Protein AF-A0A968XC98-F1 (afdb_monomer_lite)

Sequence (88 aa):
MSESTVVEDYRDKLKEYQEIGIKEYWVVDPVPFGAAKYIGTAKLPTVSVYHLIEDEYQVSLYQDEQLILSPTFPNLNLTANQVLKAGK

pLDDT: mean 70.49, std 13.78, range [40.84, 88.88]

Foldseek 3Di:
DDPPCPVVVVVVVVVVCLVVPVQKDKDWQLAQPDCCVPPVDRPAGWIWMWGQDPSDTDIDIFGDQRFDCDPVCNVRRDHSVNVSVVVD

Radius of gyration: 15.24 Å; chains: 1; bounding box: 35×42×33 Å

Secondary structure (DSSP, 8-state):
--TTSHHHHHHHHHHHHHHHT-SEEEEEE-S--STHHHHSS----EEEEEEEETTEEEEEEEETTPBP--SS-TT---BHHHHHHHT-

Struc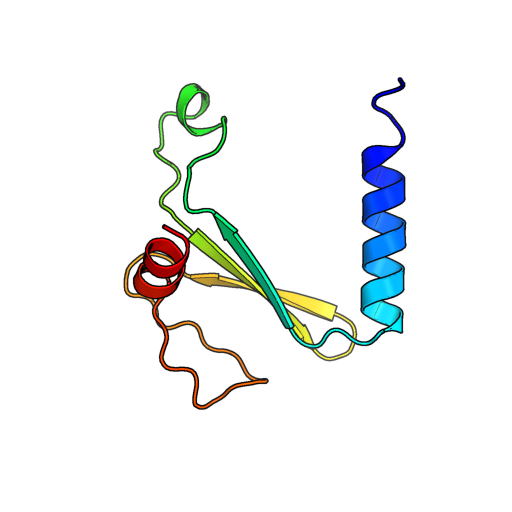ture (mmCIF, N/CA/C/O backbone):
data_AF-A0A968XC98-F1
#
_entry.id   AF-A0A968XC98-F1
#
loop_
_atom_site.group_PDB
_atom_site.id
_atom_site.type_symbol
_atom_site.label_atom_id
_atom_site.label_alt_id
_atom_site.label_comp_id
_atom_site.label_asym_id
_atom_site.label_entity_id
_atom_site.label_seq_id
_atom_site.pdbx_PDB_ins_code
_atom_site.Cartn_x
_atom_site.Cartn_y
_atom_site.Cartn_z
_atom_site.occupancy
_atom_site.B_iso_or_equiv
_atom_site.auth_seq_id
_atom_site.auth_comp_id
_atom_site.auth_asym_id
_atom_site.auth_atom_id
_atom_site.pdbx_PDB_model_num
ATOM 1 N N . MET A 1 1 ? -1.101 27.763 -14.226 1.00 43.41 1 MET A N 1
ATOM 2 C C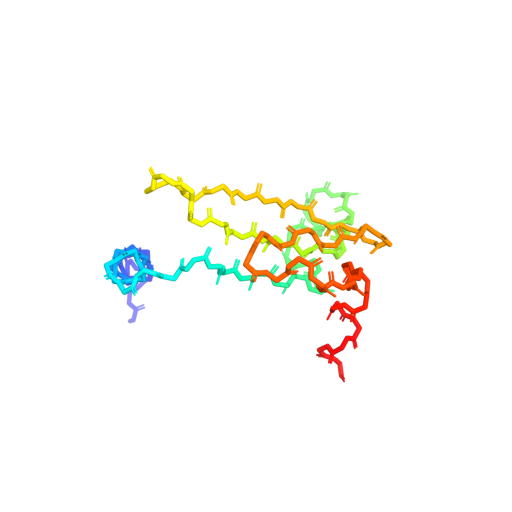A . MET A 1 1 ? -1.483 26.525 -13.518 1.00 43.41 1 MET A CA 1
ATOM 3 C C . MET A 1 1 ? -0.314 26.207 -12.603 1.00 43.41 1 MET A C 1
ATOM 5 O O . MET A 1 1 ? 0.696 25.729 -13.093 1.00 43.41 1 MET A O 1
ATOM 9 N N . SER A 1 2 ? -0.365 26.671 -11.353 1.00 40.84 2 SER A N 1
ATOM 10 C CA . SER A 1 2 ? 0.784 26.657 -10.439 1.00 40.84 2 SER A CA 1
ATOM 11 C C . SER A 1 2 ? 1.024 25.263 -9.864 1.00 40.84 2 SER A C 1
ATOM 13 O O . SER A 1 2 ? 0.102 24.638 -9.353 1.00 40.84 2 SER A O 1
ATOM 15 N N . GLU A 1 3 ? 2.281 24.825 -9.894 1.00 50.44 3 GLU A N 1
ATOM 16 C CA . GLU A 1 3 ? 2.793 23.550 -9.363 1.00 50.44 3 GLU A CA 1
ATOM 17 C C . GLU A 1 3 ? 2.679 23.408 -7.826 1.00 50.44 3 GLU A C 1
ATOM 19 O O . GLU A 1 3 ? 3.045 22.379 -7.269 1.00 50.44 3 GLU A O 1
ATOM 24 N N . SER A 1 4 ? 2.146 24.412 -7.122 1.00 50.75 4 SER A N 1
ATOM 25 C CA . SER A 1 4 ? 2.174 24.492 -5.654 1.00 50.75 4 SER A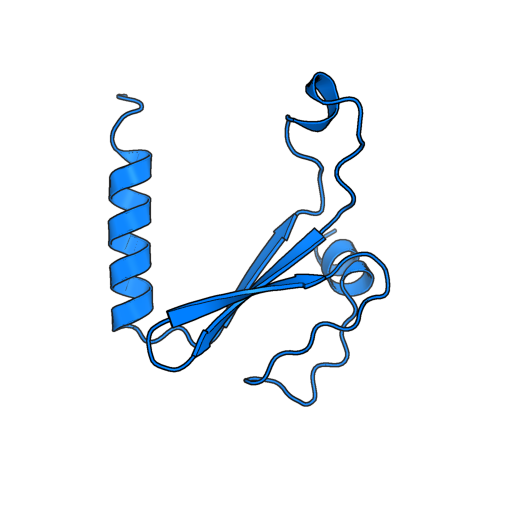 CA 1
ATOM 26 C C . SER A 1 4 ? 0.963 23.879 -4.932 1.00 50.75 4 SER A C 1
ATOM 28 O O . SER A 1 4 ? 1.064 23.629 -3.740 1.00 50.75 4 SER A O 1
ATOM 30 N N . THR A 1 5 ? -0.156 23.586 -5.605 1.00 56.25 5 THR A N 1
ATOM 31 C CA . THR A 1 5 ? -1.398 23.138 -4.923 1.00 56.25 5 THR A CA 1
ATOM 32 C C . THR A 1 5 ? -1.525 21.617 -4.800 1.00 56.25 5 THR A C 1
ATOM 34 O O . THR A 1 5 ? -2.281 21.122 -3.973 1.00 56.25 5 THR A O 1
ATOM 37 N N . VAL A 1 6 ? -0.761 20.847 -5.582 1.00 57.50 6 VAL A N 1
ATOM 38 C CA . VAL A 1 6 ? -0.915 19.379 -5.636 1.00 57.50 6 VAL A CA 1
ATOM 39 C C . VAL A 1 6 ? -0.588 18.721 -4.292 1.00 57.50 6 VAL A C 1
ATOM 41 O O . VAL A 1 6 ? -1.224 17.746 -3.912 1.00 57.50 6 VAL A O 1
ATOM 44 N N . VAL A 1 7 ? 0.381 19.274 -3.554 1.00 56.31 7 VAL A N 1
ATOM 45 C CA . VAL A 1 7 ? 0.787 18.779 -2.228 1.00 56.31 7 VAL A CA 1
ATOM 46 C C . VAL A 1 7 ? -0.244 19.123 -1.152 1.00 56.31 7 VAL A C 1
ATOM 48 O O . VAL A 1 7 ? -0.472 18.315 -0.252 1.00 56.31 7 VAL A O 1
ATOM 51 N N . GLU A 1 8 ? -0.871 20.298 -1.238 1.00 58.28 8 GLU A N 1
ATOM 52 C CA . GLU A 1 8 ? -1.945 20.691 -0.319 1.00 58.28 8 GLU A CA 1
ATOM 53 C C . GLU A 1 8 ? -3.202 19.846 -0.546 1.00 58.28 8 GLU A C 1
ATOM 55 O O . GLU A 1 8 ? -3.735 19.312 0.422 1.00 58.28 8 GLU A O 1
ATOM 60 N N . ASP A 1 9 ? -3.595 19.608 -1.802 1.00 58.62 9 ASP A N 1
ATOM 61 C CA . ASP A 1 9 ? -4.724 18.726 -2.150 1.00 58.62 9 ASP A CA 1
ATOM 62 C C . ASP A 1 9 ? -4.484 17.280 -1.681 1.00 58.62 9 ASP A C 1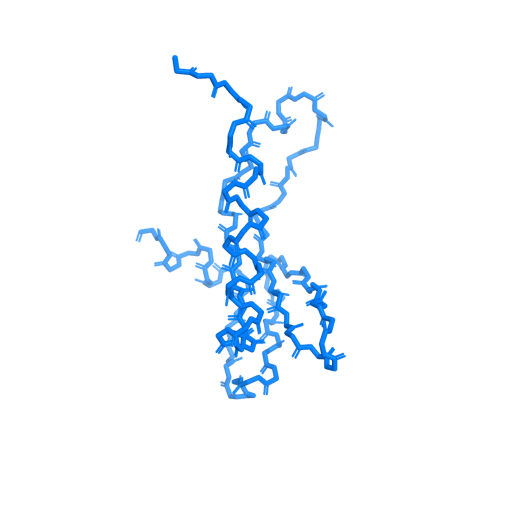
ATOM 64 O O . ASP A 1 9 ? -5.385 16.622 -1.163 1.00 58.62 9 ASP A O 1
ATOM 68 N N . TYR A 1 10 ? -3.239 16.794 -1.781 1.00 59.25 10 TYR A N 1
ATOM 69 C CA . TYR A 1 10 ? -2.874 15.466 -1.283 1.00 59.25 10 TYR A CA 1
ATOM 70 C C . TYR A 1 10 ? -2.965 15.360 0.240 1.00 59.25 10 TYR A C 1
ATOM 72 O O . TYR A 1 10 ? -3.380 14.325 0.763 1.00 59.25 10 TYR A O 1
ATOM 80 N N . ARG A 1 11 ? -2.563 16.415 0.959 1.00 61.19 11 ARG A N 1
ATOM 81 C CA . ARG A 1 11 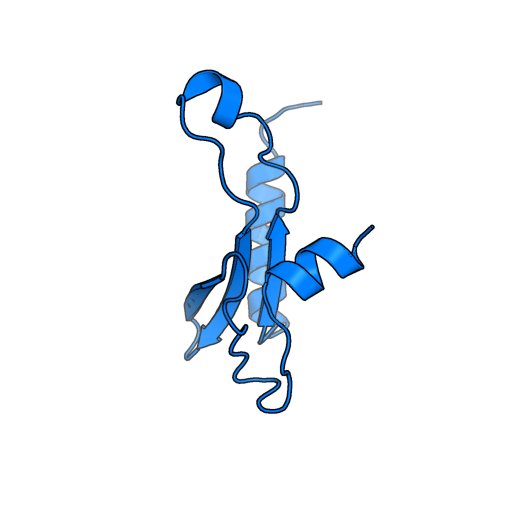? -2.658 16.465 2.423 1.00 61.19 11 ARG A CA 1
ATOM 82 C C . ARG A 1 11 ? -4.100 16.545 2.894 1.00 61.19 11 ARG A C 1
ATOM 84 O O . ARG A 1 11 ? -4.432 15.875 3.866 1.00 61.19 11 ARG A O 1
ATOM 91 N N . ASP A 1 12 ? -4.921 17.335 2.217 1.00 65.81 12 ASP A N 1
ATOM 92 C CA . ASP A 1 12 ? -6.330 17.497 2.563 1.00 65.81 12 ASP A CA 1
ATOM 93 C C . ASP A 1 12 ? -7.094 16.188 2.339 1.00 65.81 12 ASP A C 1
ATOM 95 O O . ASP A 1 12 ? -7.725 15.683 3.263 1.00 65.81 12 ASP A O 1
ATOM 99 N N . LYS A 1 13 ? -6.876 15.521 1.197 1.00 66.44 13 LYS A N 1
ATOM 100 C CA . LYS A 1 13 ? -7.422 14.179 0.933 1.00 66.44 13 LYS A CA 1
ATOM 101 C C . LYS A 1 13 ? -6.943 13.120 1.909 1.00 66.44 13 LYS A C 1
ATOM 103 O O . LYS A 1 13 ? -7.731 12.273 2.297 1.00 66.44 13 LYS A O 1
ATOM 108 N N . LEU A 1 14 ? -5.672 13.136 2.312 1.00 63.59 14 LEU A N 1
ATOM 109 C CA . LEU A 1 14 ? -5.174 12.215 3.341 1.00 63.59 14 LEU A CA 1
ATOM 110 C C . LEU A 1 14 ? -5.912 12.412 4.664 1.00 63.59 14 LEU A C 1
ATOM 112 O O . LEU A 1 14 ? -6.275 11.429 5.305 1.00 63.59 14 LEU A O 1
ATOM 116 N N . LYS A 1 15 ? -6.161 13.670 5.037 1.00 66.25 15 LYS A N 1
ATOM 117 C CA . LYS A 1 15 ? -6.913 14.025 6.237 1.00 66.25 15 LYS A CA 1
ATOM 118 C C . LYS A 1 15 ? -8.370 13.585 6.123 1.00 66.25 15 LYS A C 1
ATOM 120 O O . LYS A 1 15 ? -8.875 12.947 7.038 1.00 66.25 15 LYS A O 1
ATOM 125 N N . GLU A 1 16 ? -8.988 13.815 4.969 1.00 66.50 16 GLU A N 1
ATOM 126 C CA . GLU A 1 16 ? -10.333 13.339 4.658 1.00 66.50 16 GLU A CA 1
ATOM 127 C C . GLU A 1 16 ? -10.394 11.808 4.707 1.00 66.50 16 GLU A C 1
ATOM 129 O O . GLU A 1 16 ? -11.262 11.266 5.367 1.00 66.50 16 GLU A O 1
ATOM 134 N N . TYR A 1 17 ? -9.441 11.075 4.127 1.00 65.06 17 TYR A N 1
ATOM 135 C CA . TYR A 1 17 ? -9.397 9.608 4.198 1.00 65.06 17 TYR A CA 1
ATOM 136 C C . TYR A 1 17 ? -9.156 9.073 5.612 1.00 65.06 17 TYR A C 1
ATOM 138 O O . TYR A 1 17 ? -9.662 7.997 5.948 1.00 65.06 17 TYR A O 1
ATOM 146 N N . GLN A 1 18 ? -8.427 9.821 6.441 1.00 59.97 18 GLN A N 1
ATOM 147 C CA . GLN A 1 18 ? -8.254 9.519 7.858 1.00 59.97 18 GLN A CA 1
ATOM 148 C C . GLN A 1 18 ? -9.564 9.757 8.635 1.00 59.97 18 GLN A C 1
ATOM 150 O O . GLN A 1 18 ? -9.961 8.897 9.417 1.00 59.97 18 GLN A O 1
ATOM 155 N N . GLU A 1 19 ? -10.299 10.838 8.345 1.00 61.44 19 GLU A N 1
ATOM 156 C CA . GLU A 1 19 ? -11.627 11.113 8.923 1.00 61.44 19 GLU A CA 1
ATOM 157 C C . GLU A 1 19 ? -12.728 10.172 8.394 1.00 61.44 19 GLU A C 1
ATOM 159 O O . GLU A 1 19 ? -13.645 9.812 9.131 1.00 61.44 19 GLU A O 1
ATOM 164 N N . ILE A 1 20 ? -12.620 9.709 7.144 1.00 66.81 20 ILE A N 1
ATOM 165 C CA . ILE A 1 20 ? -13.494 8.693 6.532 1.00 66.81 20 ILE A CA 1
ATOM 166 C C . ILE A 1 20 ? -13.185 7.295 7.107 1.00 66.81 20 ILE A C 1
ATOM 168 O O . ILE A 1 20 ? -14.030 6.399 7.052 1.00 66.81 20 ILE A O 1
ATOM 172 N N . GLY A 1 21 ? -11.996 7.097 7.687 1.00 63.97 21 GLY A N 1
ATOM 173 C CA . GLY A 1 21 ? -11.584 5.839 8.307 1.00 63.97 21 GLY A CA 1
ATOM 174 C C . GLY A 1 21 ? -11.233 4.753 7.290 1.00 63.97 21 GLY A C 1
ATOM 175 O O . GLY A 1 21 ? -11.623 3.592 7.464 1.00 63.97 21 GLY A O 1
ATOM 176 N N . ILE A 1 22 ? -10.513 5.104 6.217 1.00 68.69 22 ILE A N 1
ATOM 177 C CA . ILE A 1 22 ? -10.000 4.106 5.270 1.00 68.69 22 ILE A CA 1
ATOM 178 C C . ILE A 1 22 ? -8.986 3.215 5.993 1.00 68.69 22 ILE A C 1
ATOM 180 O O . ILE A 1 22 ? -7.836 3.581 6.215 1.00 68.69 22 ILE A O 1
ATOM 184 N N . LYS A 1 23 ? -9.431 2.008 6.349 1.00 72.50 23 LYS A N 1
ATOM 185 C CA . LYS A 1 23 ? -8.607 1.016 7.053 1.00 72.50 23 LYS A CA 1
ATOM 186 C C . LYS A 1 23 ? -7.438 0.515 6.208 1.00 72.50 23 LYS A C 1
ATOM 188 O O . LYS A 1 23 ? -6.407 0.141 6.758 1.00 72.50 23 LYS A O 1
ATOM 193 N N . GLU A 1 24 ? -7.609 0.504 4.887 1.00 78.88 24 GLU A N 1
ATOM 194 C CA . GLU A 1 24 ? -6.645 -0.042 3.938 1.00 78.88 24 GLU A CA 1
ATOM 195 C C . GLU A 1 24 ? -6.575 0.767 2.646 1.00 78.88 24 GLU A C 1
ATOM 197 O O . GLU A 1 24 ? -7.587 0.983 1.979 1.00 78.88 24 GLU A O 1
ATOM 202 N N . TYR A 1 25 ? -5.362 1.169 2.274 1.00 81.06 25 TYR A N 1
ATOM 203 C CA . TYR A 1 25 ? -5.070 1.911 1.054 1.00 81.06 25 TYR A CA 1
ATOM 204 C C . TYR A 1 25 ? -3.909 1.253 0.306 1.00 81.06 25 TYR A C 1
ATOM 206 O O . TYR A 1 25 ? -2.836 1.039 0.862 1.00 81.06 25 TYR A O 1
ATOM 214 N N . TRP A 1 26 ? -4.133 0.862 -0.948 1.00 83.94 26 TRP A N 1
ATOM 215 C CA . TRP A 1 26 ? -3.184 0.056 -1.717 1.00 83.94 26 TRP A CA 1
ATOM 216 C C . TRP A 1 26 ? -2.616 0.885 -2.867 1.00 83.94 26 TRP A C 1
ATOM 218 O O . TRP A 1 26 ? -3.358 1.394 -3.706 1.00 83.94 26 TRP A O 1
ATOM 228 N N . VAL A 1 27 ? -1.292 0.984 -2.931 1.00 79.69 27 VAL A N 1
ATOM 229 C CA . VAL A 1 27 ? -0.562 1.623 -4.027 1.00 79.69 27 VAL A CA 1
ATOM 230 C C . VAL A 1 27 ? 0.163 0.541 -4.805 1.00 79.69 27 VAL A C 1
ATOM 232 O O . VAL A 1 27 ? 1.057 -0.129 -4.291 1.00 79.69 27 VAL A O 1
ATOM 235 N N . VAL A 1 28 ? -0.246 0.351 -6.052 1.00 81.88 28 VAL A N 1
ATOM 236 C CA . VAL A 1 28 ? 0.345 -0.633 -6.956 1.00 81.88 28 VAL A CA 1
ATOM 237 C C . VAL A 1 28 ? 1.229 0.129 -7.935 1.00 81.88 28 VAL A C 1
ATOM 239 O O . VAL A 1 28 ? 0.716 0.885 -8.757 1.00 81.88 28 VAL A O 1
ATOM 242 N N . ASP A 1 29 ? 2.544 -0.081 -7.860 1.00 75.94 29 ASP A N 1
ATOM 243 C CA . ASP A 1 29 ? 3.527 0.481 -8.789 1.00 75.94 29 ASP A CA 1
ATOM 244 C C . ASP A 1 29 ? 4.034 -0.626 -9.737 1.00 75.94 29 ASP A C 1
ATOM 246 O O . ASP A 1 29 ? 5.066 -1.259 -9.478 1.00 75.94 29 ASP A O 1
ATOM 250 N N . PRO A 1 30 ? 3.320 -0.896 -10.853 1.00 69.81 30 PRO A N 1
ATOM 251 C CA . PRO A 1 30 ? 3.726 -1.889 -11.849 1.00 69.81 30 PRO A CA 1
ATOM 252 C C . PRO A 1 30 ? 4.848 -1.391 -12.759 1.00 69.81 30 PRO A C 1
ATOM 254 O O . PRO A 1 30 ? 5.464 -2.183 -13.473 1.00 69.81 30 PRO A O 1
ATOM 257 N N . VAL A 1 31 ? 5.123 -0.086 -12.746 1.00 63.09 31 VAL A N 1
ATOM 258 C CA . VAL A 1 31 ? 6.125 0.548 -13.598 1.00 63.09 31 VAL A CA 1
ATOM 259 C C . VAL A 1 31 ? 7.141 1.256 -12.705 1.00 63.09 31 VAL A C 1
ATOM 261 O O . VAL A 1 31 ? 6.732 2.040 -11.851 1.00 63.09 31 VAL A O 1
ATOM 264 N N . PRO A 1 32 ? 8.458 1.069 -12.901 1.00 56.41 32 PRO A N 1
ATOM 265 C CA . PRO A 1 32 ? 9.455 1.938 -12.293 1.00 56.41 32 PRO A CA 1
ATOM 266 C C . PRO A 1 32 ? 9.320 3.337 -12.896 1.00 56.41 32 PRO A C 1
ATOM 268 O O . PRO A 1 32 ? 9.984 3.676 -13.878 1.00 56.41 32 PRO A O 1
ATOM 271 N N . PHE A 1 33 ? 8.427 4.156 -12.349 1.00 50.09 33 PHE A N 1
ATOM 272 C CA . PHE A 1 33 ? 8.205 5.492 -12.873 1.00 50.09 33 PHE A CA 1
ATOM 273 C C . PHE A 1 33 ? 9.440 6.361 -12.582 1.00 50.09 33 PHE A C 1
ATOM 275 O O . PHE A 1 33 ? 9.788 6.654 -11.437 1.00 50.09 33 PHE A O 1
ATOM 282 N N . GLY A 1 34 ? 10.146 6.723 -13.655 1.00 46.69 34 GLY A N 1
ATOM 283 C CA . GLY A 1 34 ? 11.053 7.870 -13.753 1.00 46.69 34 GLY A CA 1
ATOM 284 C C . GLY A 1 34 ? 12.432 7.761 -13.097 1.00 46.69 34 GLY A C 1
ATOM 285 O O . GLY A 1 34 ? 13.418 8.144 -13.722 1.00 46.69 34 GLY A O 1
ATOM 286 N N . ALA A 1 35 ? 12.551 7.235 -11.876 1.00 42.72 35 ALA A N 1
ATOM 287 C CA . ALA A 1 35 ? 13.816 7.311 -11.136 1.00 42.72 35 ALA A CA 1
ATOM 288 C C . ALA A 1 35 ? 14.841 6.245 -11.559 1.00 42.72 35 ALA A C 1
ATOM 290 O O . ALA A 1 35 ? 16.038 6.505 -11.520 1.00 42.72 35 ALA A O 1
ATOM 291 N N . ALA A 1 36 ? 14.410 5.074 -12.041 1.00 48.09 36 ALA A N 1
ATOM 292 C CA . ALA A 1 36 ? 15.323 3.989 -12.433 1.00 48.09 36 ALA A CA 1
ATOM 293 C C . ALA A 1 36 ? 16.320 4.394 -13.539 1.00 48.09 36 ALA A C 1
ATOM 295 O O . ALA A 1 36 ? 17.424 3.859 -13.603 1.00 48.09 36 ALA A O 1
ATOM 296 N N . LYS A 1 37 ? 15.968 5.390 -14.365 1.00 44.03 37 LYS A N 1
ATOM 297 C CA . LYS A 1 37 ? 16.864 5.956 -15.383 1.00 44.03 37 LYS A CA 1
ATOM 298 C C . LYS A 1 37 ? 18.007 6.797 -14.790 1.00 44.03 37 LYS A C 1
ATOM 300 O O . LYS A 1 37 ? 18.999 7.010 -15.474 1.00 44.03 37 LYS A O 1
ATOM 305 N N . TYR A 1 38 ? 17.868 7.253 -13.542 1.00 45.22 38 TYR A N 1
ATOM 306 C CA . TYR A 1 38 ? 18.796 8.163 -12.863 1.00 45.22 38 TYR A CA 1
ATOM 307 C C . TYR A 1 38 ? 19.544 7.534 -11.672 1.00 45.22 38 TYR A C 1
ATOM 309 O O . TYR A 1 38 ? 20.611 8.025 -11.324 1.00 45.22 38 TYR A O 1
ATOM 317 N N . ILE A 1 39 ? 19.044 6.442 -11.074 1.00 49.41 39 ILE A N 1
ATOM 318 C CA . ILE A 1 39 ? 19.675 5.765 -9.912 1.00 49.41 39 ILE A CA 1
ATOM 319 C C . ILE A 1 39 ? 20.258 4.371 -10.209 1.00 49.41 39 ILE A C 1
ATOM 321 O O . ILE A 1 39 ? 20.639 3.656 -9.285 1.00 49.41 39 ILE A O 1
ATOM 325 N N . GLY A 1 40 ? 20.352 3.952 -11.477 1.00 47.34 40 GLY A N 1
ATOM 326 C CA . GLY A 1 40 ? 21.072 2.728 -11.887 1.00 47.34 40 GLY A CA 1
ATOM 327 C C . GLY A 1 40 ? 20.504 1.401 -11.358 1.00 47.34 40 GLY A C 1
ATOM 328 O O . GLY A 1 40 ? 21.004 0.337 -11.706 1.00 47.34 40 GLY A O 1
ATOM 329 N N . THR A 1 41 ? 19.439 1.450 -10.559 1.00 48.78 41 THR A N 1
ATOM 330 C CA . THR A 1 41 ? 18.750 0.291 -9.997 1.00 48.78 41 THR A CA 1
ATOM 331 C C . THR A 1 41 ? 17.345 0.283 -10.575 1.00 48.78 41 THR A C 1
ATOM 333 O O . THR A 1 41 ? 16.575 1.225 -10.366 1.00 48.78 41 THR A O 1
ATOM 336 N N . ALA A 1 42 ? 17.008 -0.756 -11.341 1.00 55.00 42 ALA A N 1
ATOM 337 C CA . ALA A 1 42 ? 15.632 -0.987 -11.749 1.00 55.00 42 ALA A CA 1
ATOM 338 C C . ALA A 1 42 ? 14.780 -1.081 -10.476 1.00 55.00 42 ALA A C 1
ATOM 340 O O . ALA A 1 42 ? 14.964 -1.997 -9.678 1.00 55.00 42 ALA A O 1
ATOM 341 N N . LYS A 1 43 ? 13.886 -0.110 -10.247 1.00 63.22 43 LYS A N 1
ATOM 342 C CA . LYS A 1 43 ? 12.876 -0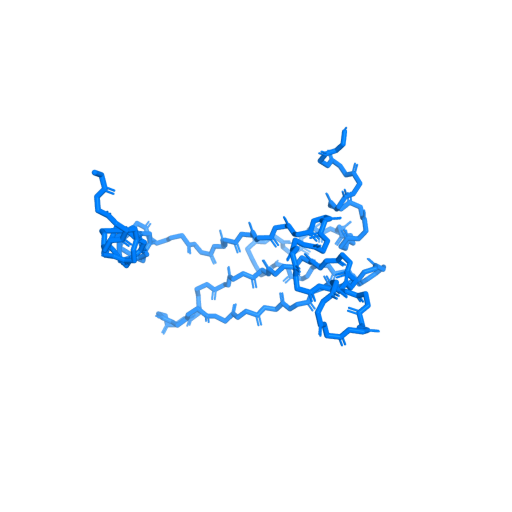.239 -9.193 1.00 63.22 43 LYS A CA 1
ATOM 343 C C . LYS A 1 43 ? 12.026 -1.452 -9.569 1.00 63.22 43 LYS A C 1
ATOM 345 O O . LYS A 1 43 ? 11.356 -1.437 -10.599 1.00 63.22 43 LYS A O 1
ATOM 350 N N . LEU A 1 44 ? 12.132 -2.523 -8.791 1.00 68.12 44 LEU A N 1
ATOM 351 C CA . LEU A 1 44 ? 11.294 -3.697 -8.982 1.00 68.12 44 LEU A CA 1
ATOM 352 C C . LEU A 1 44 ? 9.825 -3.292 -8.794 1.00 68.12 44 LEU A C 1
ATOM 354 O O . LEU A 1 44 ? 9.537 -2.391 -7.996 1.00 68.12 44 LEU A O 1
ATOM 358 N N . PRO A 1 45 ? 8.898 -3.915 -9.533 1.00 75.31 45 PRO A N 1
ATOM 359 C CA . PRO A 1 45 ? 7.484 -3.631 -9.375 1.00 75.31 45 PRO A CA 1
ATOM 360 C C . PRO A 1 45 ? 7.075 -3.975 -7.936 1.00 75.31 45 PRO A C 1
ATOM 362 O O . PRO A 1 45 ? 7.391 -5.053 -7.426 1.00 75.31 45 PRO A O 1
ATOM 365 N N . THR A 1 46 ? 6.459 -3.011 -7.257 1.00 82.25 46 THR A N 1
ATOM 366 C CA . THR A 1 46 ? 6.237 -3.054 -5.806 1.00 82.25 46 THR A CA 1
ATOM 367 C C . THR A 1 46 ? 4.801 -2.673 -5.501 1.00 82.25 46 THR A C 1
ATOM 369 O O . THR A 1 46 ? 4.252 -1.746 -6.093 1.00 82.25 46 THR A O 1
ATOM 372 N N . VAL A 1 47 ? 4.194 -3.386 -4.564 1.00 85.44 47 VAL A N 1
ATOM 373 C CA . VAL A 1 47 ? 2.890 -3.058 -4.001 1.00 85.44 47 VAL A CA 1
ATOM 374 C C . VAL A 1 47 ? 3.119 -2.529 -2.595 1.00 85.44 47 VAL A C 1
ATOM 376 O O . VAL A 1 47 ? 3.699 -3.217 -1.759 1.00 85.44 47 VAL A O 1
ATOM 379 N N . SER A 1 48 ? 2.685 -1.302 -2.340 1.00 85.56 48 SER A N 1
ATOM 380 C CA . SER A 1 48 ? 2.733 -0.683 -1.018 1.00 85.56 48 SER A CA 1
ATOM 381 C C . SER A 1 48 ? 1.331 -0.691 -0.437 1.00 85.56 48 SER A C 1
ATOM 383 O O . SER A 1 48 ? 0.422 -0.091 -1.009 1.00 85.56 48 SER A O 1
ATOM 385 N N . VAL A 1 49 ? 1.142 -1.367 0.687 1.00 86.19 49 VAL A N 1
ATOM 386 C CA . VAL A 1 49 ? -0.148 -1.414 1.370 1.00 86.19 49 VAL A CA 1
ATOM 387 C C . VAL A 1 49 ? -0.061 -0.604 2.648 1.00 86.19 49 VAL A C 1
ATOM 389 O O . VAL A 1 49 ? 0.780 -0.870 3.501 1.00 86.19 49 VAL A O 1
ATOM 392 N N . TYR A 1 50 ? -0.910 0.410 2.746 1.00 84.75 50 TYR A N 1
ATOM 393 C CA . TYR A 1 50 ? -1.045 1.289 3.893 1.00 84.75 50 TYR A CA 1
ATOM 394 C C . TYR A 1 50 ? -2.224 0.818 4.737 1.00 84.75 50 TYR A C 1
ATOM 396 O O . TYR A 1 50 ? -3.348 0.710 4.244 1.00 84.75 50 TYR A O 1
ATOM 404 N N . HIS A 1 51 ? -1.965 0.563 6.011 1.00 83.25 51 HIS A N 1
ATOM 405 C CA . HIS A 1 51 ? -2.944 0.110 6.986 1.00 83.25 51 HIS A CA 1
ATOM 406 C C . HIS A 1 51 ? -3.069 1.146 8.089 1.00 83.25 51 HIS A C 1
ATOM 408 O O . HIS A 1 51 ? -2.065 1.505 8.698 1.00 83.25 51 HIS A O 1
ATOM 414 N N . LEU A 1 52 ? -4.288 1.599 8.364 1.00 81.00 52 LEU A N 1
ATOM 415 C CA . LEU A 1 52 ? -4.545 2.487 9.491 1.00 81.00 52 LEU A CA 1
ATOM 416 C C . LEU A 1 52 ? -4.640 1.647 10.774 1.00 81.00 52 LEU A C 1
ATOM 418 O O . LEU A 1 52 ? -5.642 0.962 11.000 1.00 81.00 52 LEU A O 1
ATOM 422 N N . ILE A 1 53 ? -3.590 1.672 11.593 1.00 79.19 53 ILE A N 1
ATOM 423 C CA . ILE A 1 53 ? -3.496 0.959 12.872 1.00 79.19 53 ILE A CA 1
ATOM 424 C C . ILE A 1 53 ? -3.340 2.007 13.970 1.00 79.19 53 ILE A C 1
ATOM 426 O O . ILE A 1 53 ? -2.374 2.756 13.968 1.00 79.19 53 ILE A O 1
ATOM 430 N N . GLU A 1 54 ? -4.295 2.059 14.903 1.00 75.69 54 GLU A N 1
ATOM 431 C CA . GLU A 1 54 ? -4.248 2.982 16.053 1.00 75.69 54 GLU A CA 1
ATOM 432 C C . GLU A 1 54 ? -4.025 4.458 15.653 1.00 75.69 54 GLU A C 1
ATOM 434 O O . GLU A 1 54 ? -3.269 5.173 16.298 1.00 75.69 54 GLU A O 1
ATOM 439 N N . ASP A 1 55 ? -4.707 4.907 14.588 1.00 72.12 55 ASP A N 1
ATOM 440 C CA . ASP A 1 55 ? -4.604 6.257 13.992 1.00 72.12 55 ASP A CA 1
ATOM 441 C C . ASP A 1 55 ? -3.282 6.555 13.249 1.00 72.12 55 ASP A C 1
ATOM 443 O O . ASP A 1 55 ? -3.095 7.650 12.722 1.00 72.12 55 ASP A O 1
ATOM 447 N N . GLU A 1 56 ? -2.393 5.567 13.105 1.00 77.00 56 GLU A N 1
ATOM 448 C CA . GLU A 1 56 ? -1.157 5.688 12.330 1.00 77.00 56 GLU A CA 1
ATOM 449 C C . GLU A 1 56 ? -1.180 4.785 11.086 1.00 77.00 56 GLU A C 1
ATOM 451 O O . GLU A 1 56 ? -1.530 3.604 11.140 1.00 77.00 56 GLU A O 1
ATOM 456 N N . TYR A 1 57 ? -0.803 5.333 9.928 1.00 77.69 57 TYR A N 1
ATOM 457 C CA . TYR A 1 57 ? -0.684 4.546 8.700 1.00 77.69 57 TYR A CA 1
ATOM 458 C C . TYR A 1 57 ? 0.634 3.766 8.684 1.00 77.69 57 TYR A C 1
ATOM 460 O O . TYR A 1 57 ? 1.700 4.332 8.438 1.00 77.69 57 TYR A O 1
ATOM 468 N N . GLN A 1 58 ? 0.563 2.450 8.862 1.00 81.50 58 GLN A N 1
ATOM 469 C CA . GLN A 1 58 ? 1.690 1.551 8.633 1.00 81.50 58 GLN A CA 1
ATOM 470 C C . GLN A 1 58 ? 1.747 1.120 7.173 1.00 81.50 58 GLN A C 1
ATOM 472 O O . GLN A 1 58 ? 0.765 0.622 6.627 1.00 81.50 58 GLN A O 1
ATOM 477 N N . VAL A 1 59 ? 2.912 1.269 6.545 1.00 81.94 59 VAL A N 1
ATOM 478 C CA . VAL A 1 59 ? 3.146 0.819 5.170 1.00 81.94 59 VAL A CA 1
ATOM 479 C C . VAL A 1 59 ? 3.899 -0.506 5.152 1.00 81.94 59 VAL A C 1
ATOM 481 O O . VAL A 1 59 ? 4.945 -0.651 5.782 1.00 81.94 59 VAL A O 1
ATOM 484 N N . SER A 1 60 ? 3.384 -1.462 4.388 1.00 84.94 60 SER A N 1
ATOM 485 C CA . SER A 1 60 ? 4.043 -2.732 4.094 1.00 84.94 60 SER A CA 1
ATOM 486 C C . SER A 1 60 ? 4.335 -2.831 2.602 1.00 84.94 60 SER A C 1
ATOM 488 O O . SER A 1 60 ? 3.454 -2.642 1.764 1.00 84.94 60 SER A O 1
ATOM 490 N N . LEU A 1 61 ? 5.596 -3.099 2.273 1.00 84.56 61 LEU A N 1
ATOM 491 C CA . LEU A 1 61 ? 6.084 -3.219 0.903 1.00 84.56 61 LEU A CA 1
ATOM 492 C C . LEU A 1 61 ? 6.140 -4.698 0.521 1.00 84.56 61 LEU A C 1
ATOM 494 O O . LEU A 1 61 ? 6.813 -5.491 1.180 1.00 84.56 61 LEU A O 1
ATOM 498 N N . TYR A 1 62 ? 5.460 -5.049 -0.564 1.00 87.38 62 TYR A N 1
ATOM 499 C CA . TYR A 1 62 ? 5.414 -6.398 -1.113 1.00 87.38 62 TYR A CA 1
ATOM 500 C C . TYR A 1 62 ? 5.927 -6.382 -2.549 1.00 87.38 62 TYR A C 1
ATOM 502 O O . TYR A 1 62 ? 5.502 -5.570 -3.373 1.00 87.38 62 TYR A O 1
ATOM 510 N N . GLN A 1 63 ? 6.846 -7.284 -2.859 1.00 84.69 63 GLN A N 1
ATOM 511 C CA . GLN A 1 63 ? 7.468 -7.411 -4.170 1.00 84.69 63 GLN A CA 1
ATOM 512 C C . GLN A 1 63 ? 7.389 -8.859 -4.643 1.00 84.69 63 GLN A C 1
ATOM 514 O O . GLN A 1 63 ? 7.390 -9.789 -3.839 1.00 84.69 63 GLN A O 1
ATOM 519 N N . ASP A 1 64 ? 7.341 -9.043 -5.962 1.00 81.88 64 ASP A N 1
ATOM 520 C CA . ASP A 1 64 ? 7.409 -10.366 -6.586 1.00 81.88 64 ASP A CA 1
ATOM 521 C C . ASP A 1 64 ? 6.372 -11.359 -6.003 1.00 81.88 64 ASP A C 1
ATOM 523 O O . ASP A 1 64 ? 5.192 -11.017 -5.894 1.00 81.88 64 ASP A O 1
ATOM 527 N N . GLU A 1 65 ? 6.754 -12.577 -5.626 1.00 86.19 65 GLU A N 1
ATOM 528 C CA . GLU A 1 65 ? 5.843 -13.571 -5.041 1.00 86.19 65 GLU A CA 1
ATOM 529 C C . GLU A 1 65 ? 5.538 -13.364 -3.543 1.00 86.19 65 GLU A C 1
ATOM 531 O O . GLU A 1 65 ? 4.951 -14.241 -2.907 1.00 86.19 65 GLU A O 1
ATOM 536 N N . GLN A 1 66 ? 5.874 -12.210 -2.953 1.00 87.31 66 GLN A N 1
ATOM 537 C CA . GLN A 1 66 ? 5.466 -11.921 -1.577 1.00 87.31 66 GLN A CA 1
ATOM 538 C C . GLN A 1 66 ? 3.940 -11.867 -1.461 1.00 87.31 66 GLN A C 1
ATOM 540 O O . GLN A 1 66 ? 3.271 -11.111 -2.170 1.00 87.31 66 GLN A O 1
ATOM 545 N N . LEU A 1 67 ? 3.406 -12.655 -0.527 1.00 87.06 67 LEU A N 1
ATOM 546 C CA . LEU A 1 67 ? 2.005 -12.616 -0.125 1.00 87.06 67 LEU A CA 1
ATOM 547 C C . LEU A 1 67 ? 1.694 -11.290 0.564 1.00 87.06 67 LEU A C 1
ATOM 549 O O . LEU A 1 67 ? 2.327 -10.937 1.560 1.00 87.06 67 LEU A O 1
ATOM 553 N N . ILE A 1 68 ? 0.700 -10.584 0.036 1.00 86.69 68 ILE A N 1
ATOM 554 C CA . ILE A 1 68 ? 0.164 -9.374 0.641 1.00 86.69 68 ILE A CA 1
ATOM 555 C C . ILE A 1 68 ? -0.648 -9.794 1.861 1.00 86.69 68 ILE A C 1
ATOM 557 O O . ILE A 1 68 ? -1.635 -10.518 1.744 1.00 86.69 68 ILE A O 1
ATOM 561 N N . LEU A 1 69 ? -0.224 -9.336 3.035 1.00 81.69 69 LEU A N 1
ATOM 562 C CA . LEU A 1 69 ? -0.923 -9.599 4.285 1.00 81.69 69 LEU A CA 1
ATOM 563 C C . LEU A 1 69 ? -1.776 -8.384 4.624 1.00 81.69 69 LEU A C 1
ATOM 565 O O . LEU A 1 69 ? -1.264 -7.364 5.066 1.00 81.69 69 LEU A O 1
ATOM 569 N N . SER A 1 70 ? -3.082 -8.501 4.406 1.00 77.94 70 SER A N 1
ATOM 570 C CA . SER A 1 70 ? -4.044 -7.462 4.764 1.00 77.94 70 SER A CA 1
ATOM 571 C C . SER A 1 70 ? -4.832 -7.877 6.009 1.00 77.94 70 SER A C 1
ATOM 573 O O . SER A 1 70 ? -5.587 -8.848 5.949 1.00 77.94 70 SER A O 1
ATOM 575 N N . PRO A 1 71 ? -4.694 -7.176 7.148 1.00 73.00 71 PRO A N 1
ATOM 576 C CA . PRO A 1 71 ? -5.456 -7.464 8.355 1.00 73.00 71 PRO A CA 1
ATOM 577 C C . PRO A 1 71 ? -6.964 -7.233 8.171 1.00 73.00 71 PRO A C 1
ATOM 579 O O . PRO A 1 71 ? -7.750 -7.869 8.873 1.00 73.00 71 PRO A O 1
ATOM 582 N N . THR A 1 72 ? -7.397 -6.393 7.219 1.00 75.56 72 THR A N 1
ATOM 583 C CA . THR A 1 72 ? -8.830 -6.231 6.892 1.00 75.56 72 THR A CA 1
ATOM 584 C C . THR A 1 72 ? -9.366 -7.419 6.095 1.00 75.56 72 THR A C 1
ATOM 586 O O . THR A 1 72 ? -10.540 -7.768 6.214 1.00 75.56 72 THR A O 1
ATOM 589 N N . PHE A 1 73 ? -8.505 -8.079 5.317 1.00 78.81 73 PHE A N 1
ATOM 590 C CA . PHE A 1 73 ? -8.851 -9.231 4.490 1.00 78.81 73 PHE A CA 1
ATOM 591 C C . PHE A 1 73 ? -7.909 -10.411 4.775 1.00 78.81 73 PHE A C 1
ATOM 593 O O . PHE A 1 73 ? -7.074 -10.752 3.939 1.00 78.81 73 PHE A O 1
ATOM 600 N N . PRO A 1 74 ? -8.060 -11.103 5.920 1.00 75.25 74 PRO A N 1
ATOM 601 C CA . PRO A 1 74 ? -7.174 -12.207 6.303 1.00 75.25 74 PRO A CA 1
ATOM 602 C C . PRO A 1 74 ? -7.237 -13.408 5.343 1.00 75.25 74 PRO A C 1
ATOM 604 O O . PRO A 1 74 ? -6.337 -14.242 5.322 1.00 75.25 74 PRO A O 1
ATOM 607 N N . ASN A 1 75 ? -8.294 -13.508 4.530 1.00 80.88 75 ASN A N 1
ATOM 608 C CA . ASN A 1 75 ? -8.437 -14.537 3.499 1.00 80.88 75 ASN A CA 1
ATOM 609 C C . ASN A 1 75 ? -7.856 -14.132 2.137 1.00 80.88 75 ASN A C 1
ATOM 611 O O . ASN A 1 75 ? -7.888 -14.935 1.201 1.00 80.88 75 ASN A O 1
ATOM 615 N N . LEU A 1 76 ? -7.328 -12.915 2.006 1.00 79.94 76 LEU A N 1
ATOM 616 C CA . LEU A 1 76 ? -6.726 -12.442 0.772 1.00 79.94 76 LEU A CA 1
ATOM 617 C C . LEU A 1 76 ? -5.369 -13.124 0.555 1.00 79.94 76 LEU A C 1
ATOM 619 O O . LEU A 1 76 ? -4.355 -12.729 1.114 1.00 79.94 76 LEU A O 1
ATOM 623 N N . ASN A 1 77 ? -5.353 -14.154 -0.287 1.00 82.44 77 ASN A N 1
ATOM 624 C CA . ASN A 1 77 ? -4.129 -14.831 -0.715 1.00 82.44 77 ASN A CA 1
ATOM 625 C C . ASN A 1 77 ? -3.710 -14.308 -2.090 1.00 82.44 77 ASN A C 1
ATOM 627 O O . ASN A 1 77 ? -3.816 -15.007 -3.098 1.00 82.44 77 ASN A O 1
ATOM 631 N N . LEU A 1 78 ? -3.286 -13.045 -2.136 1.00 85.25 78 LEU A N 1
ATOM 632 C CA . LEU A 1 78 ? -2.750 -12.429 -3.346 1.00 85.25 78 LEU A CA 1
ATOM 633 C C . LEU A 1 78 ? -1.271 -12.120 -3.156 1.00 85.25 78 LEU A C 1
ATOM 635 O O . LEU A 1 78 ? -0.866 -11.566 -2.138 1.00 85.25 78 LEU A O 1
ATOM 639 N N . THR A 1 79 ? -0.464 -12.468 -4.151 1.00 88.88 79 THR A N 1
ATOM 640 C CA . THR A 1 79 ? 0.934 -12.048 -4.206 1.00 88.88 79 THR A CA 1
ATOM 641 C C . THR A 1 79 ? 1.055 -10.697 -4.894 1.00 88.88 79 THR A C 1
ATOM 643 O O . THR A 1 79 ? 0.230 -10.350 -5.746 1.00 88.88 79 THR A O 1
ATOM 646 N N . ALA A 1 80 ? 2.104 -9.940 -4.567 1.00 85.44 80 ALA A N 1
ATOM 647 C CA . ALA A 1 80 ? 2.388 -8.676 -5.239 1.00 85.44 80 ALA A CA 1
ATOM 648 C C . ALA A 1 80 ? 2.404 -8.856 -6.764 1.00 85.44 80 ALA A C 1
ATOM 650 O O . ALA A 1 80 ? 1.739 -8.110 -7.476 1.00 85.44 80 ALA A O 1
ATOM 651 N N . ASN A 1 81 ? 3.052 -9.906 -7.275 1.00 85.44 81 ASN A N 1
ATOM 652 C CA . ASN A 1 81 ? 3.101 -10.227 -8.701 1.00 85.44 81 ASN A CA 1
ATOM 653 C C . ASN A 1 81 ? 1.707 -10.429 -9.320 1.00 85.44 81 ASN A C 1
ATOM 655 O O . ASN A 1 81 ? 1.460 -9.940 -10.420 1.00 85.44 81 ASN A O 1
ATOM 659 N N . GLN A 1 82 ? 0.788 -11.105 -8.619 1.00 86.38 82 GLN A N 1
ATOM 660 C CA . GLN A 1 82 ? -0.592 -11.291 -9.080 1.00 86.38 82 GLN A CA 1
ATOM 661 C C . GLN A 1 82 ? -1.336 -9.957 -9.171 1.00 86.38 82 GLN A C 1
ATOM 663 O O . GLN A 1 82 ? -1.987 -9.697 -10.179 1.00 86.38 82 GLN A O 1
ATOM 668 N N . VAL A 1 83 ? -1.194 -9.088 -8.168 1.00 84.50 83 VAL A N 1
ATOM 669 C CA . VAL A 1 83 ? -1.803 -7.746 -8.178 1.00 84.50 83 VAL A CA 1
ATOM 670 C C . VAL A 1 83 ? -1.220 -6.886 -9.303 1.00 84.50 83 VAL A C 1
ATOM 672 O O . VAL A 1 83 ? -1.963 -6.251 -10.049 1.00 84.50 83 VAL A O 1
ATOM 675 N N . LEU A 1 84 ? 0.100 -6.929 -9.490 1.00 80.06 84 LEU A N 1
ATOM 676 C CA . LEU A 1 84 ? 0.805 -6.206 -10.552 1.00 80.06 84 LEU A CA 1
ATOM 677 C C . LEU A 1 84 ? 0.416 -6.709 -11.954 1.00 80.06 84 LEU A C 1
ATOM 679 O O . LEU A 1 84 ? 0.377 -5.922 -12.898 1.00 80.06 84 LEU A O 1
ATOM 683 N N . LYS A 1 85 ? 0.112 -8.006 -12.102 1.00 78.88 85 LYS A N 1
ATOM 684 C CA . LYS A 1 85 ? -0.383 -8.607 -13.352 1.00 78.88 85 LYS A CA 1
ATOM 685 C C . LYS A 1 85 ? -1.872 -8.361 -13.599 1.00 78.88 85 LYS A C 1
ATOM 687 O O . LYS A 1 85 ? -2.263 -8.293 -14.759 1.00 78.88 85 LYS A O 1
ATOM 692 N N . ALA A 1 86 ? -2.688 -8.248 -12.550 1.00 72.75 86 ALA A N 1
ATOM 693 C CA . ALA A 1 86 ? -4.139 -8.083 -12.662 1.00 72.75 86 ALA A CA 1
ATOM 694 C C . ALA A 1 86 ? -4.559 -6.714 -13.224 1.00 72.75 86 ALA A C 1
ATOM 696 O O . ALA A 1 86 ? -5.644 -6.596 -13.781 1.00 72.75 86 ALA A O 1
ATOM 697 N N . GLY A 1 87 ? -3.710 -5.689 -13.101 1.00 60.16 87 GLY A N 1
ATOM 698 C CA . GLY A 1 87 ? -3.950 -4.351 -13.655 1.00 60.16 87 GLY A CA 1
ATOM 699 C C . GLY A 1 87 ? -3.579 -4.175 -15.135 1.00 60.16 87 GLY A C 1
ATOM 700 O O . GLY A 1 87 ? -3.385 -3.035 -15.555 1.00 60.16 87 GLY A O 1
ATOM 701 N N . LYS A 1 88 ? -3.410 -5.265 -15.897 1.00 50.97 88 LYS A N 1
ATOM 702 C CA . LYS A 1 88 ? -2.979 -5.250 -17.304 1.00 50.97 88 LYS A CA 1
ATOM 703 C C . LYS A 1 88 ? -4.111 -5.575 -18.274 1.00 50.97 88 LYS A C 1
ATOM 705 O O . LYS A 1 88 ? -4.928 -6.459 -17.945 1.00 50.97 88 LYS A O 1
#